Protein AF-A0A6V7TYH3-F1 (afdb_monomer)

Nearest PDB structures (foldseek):
  1w0h-assembly1_A  TM=5.074E-01  e=2.318E-02  Homo sapiens
  4qoz-assembly1_B  TM=4.902E-01  e=7.830E-02  Homo sapiens
  1zbh-assembly1_C  TM=4.783E-01  e=1.226E-01  Homo sapiens
  5n2h-assembly1_A  TM=4.959E-01  e=3.416E-01  Vaccinia virus Copenhagen
  8igg-assembly1_C  TM=2.764E-01  e=3.428E+00  Pseudomonas phage 201phi2-1

pLDDT: mean 77.69, std 13.54, range [43.69, 94.12]

Radius of gyration: 15.45 Å; Cα contacts (8 Å, |Δi|>4): 203; chains: 1; bounding box: 36×28×46 Å

Secondary structure (DSSP, 8-state):
-PPPEEEEEEEEE--EEEEETTEEEEE--EEEEEEE-HHHHH----BTTTBS-SEEEEESS---SS--SEEEE-SSHHHHHHHIIIIIS-TTSEEEEEE---S-SHHHHHHHHIIIIIS----

Solvent-accessible surface area (backbone atoms only — not comparable to full-atom values): 7363 Å² total; per-residue (Å²): 130,84,80,58,52,31,39,33,43,27,47,75,42,63,83,43,67,47,89,46,103,90,44,75,44,63,38,52,43,34,35,44,36,37,44,38,31,79,72,47,76,79,43,96,61,96,38,83,82,45,46,94,55,36,37,36,35,22,18,57,60,91,82,84,91,72,93,62,69,40,81,44,75,30,95,49,14,58,59,54,50,50,50,39,63,74,66,73,43,72,81,91,39,55,78,48,74,47,74,77,75,89,86,69,68,65,60,56,52,38,50,46,48,42,42,39,70,72,66,65,42,96,124

Sequence (123 aa):
MDKKYRFIAFDLETTQYLPSDKGKQHEANFIAAKVTCPDCILEEKECKVCGKHRLVTFSHQPFTKTTVDNIIISQHPLEAFVEWILHDLPQEYDTIAFSTLEGDLTWFWSLRNYFCEVLHLKC

Foldseek 3Di:
DPFWAKEKAKAFDFPAFDDDPVGTATATAKMWIFMDGPVVVVPPDDDLQRPDFGIEMQHCDDDDPDDGRYYHHDVHSPVVVVCCVVPVRDPSHHYHYDYDDDDDCNVVRNVCCCCCVVVVDDD

Structure (mmCIF, N/CA/C/O backbone):
data_AF-A0A6V7TYH3-F1
#
_entry.id   AF-A0A6V7TYH3-F1
#
loop_
_atom_site.group_PDB
_atom_site.id
_atom_site.type_symbol
_atom_site.label_atom_id
_atom_site.label_alt_id
_atom_site.label_comp_id
_atom_site.label_asym_id
_atom_site.label_entity_id
_atom_site.label_seq_id
_atom_site.pdbx_PDB_ins_code
_atom_site.Cartn_x
_atom_site.Cartn_y
_atom_site.Cartn_z
_atom_site.occupancy
_atom_site.B_iso_or_equiv
_atom_site.auth_seq_id
_atom_site.auth_comp_id
_atom_site.auth_asym_id
_atom_site.auth_atom_id
_atom_site.pdbx_PDB_model_num
ATOM 1 N N . MET A 1 1 ? -21.841 -10.373 15.569 1.00 43.69 1 MET A N 1
ATOM 2 C CA . MET A 1 1 ? -20.570 -9.648 15.758 1.00 43.69 1 MET A CA 1
ATOM 3 C C . MET A 1 1 ? -20.236 -9.053 14.415 1.00 43.69 1 MET A C 1
ATOM 5 O O . MET A 1 1 ? -19.984 -9.823 13.496 1.00 43.69 1 MET A O 1
ATOM 9 N N . ASP A 1 2 ? -20.338 -7.735 14.276 1.00 58.56 2 ASP A N 1
ATOM 10 C CA . ASP A 1 2 ? -19.929 -7.069 13.042 1.00 58.56 2 ASP A CA 1
ATOM 11 C C . ASP A 1 2 ? -18.444 -7.349 12.820 1.00 58.56 2 ASP A C 1
ATOM 13 O O . ASP A 1 2 ? -17.619 -7.123 13.713 1.00 58.56 2 ASP A O 1
ATOM 17 N N . LYS A 1 3 ? -18.105 -7.926 11.664 1.00 62.47 3 LYS A N 1
ATOM 18 C CA . LYS A 1 3 ? -16.707 -8.109 11.283 1.00 62.47 3 LYS A CA 1
ATOM 19 C C . LYS A 1 3 ? -16.055 -6.732 11.237 1.00 62.47 3 LYS A C 1
ATOM 21 O O . LYS A 1 3 ? -16.523 -5.838 10.533 1.00 62.47 3 LYS A O 1
ATOM 26 N N . LYS A 1 4 ? -14.971 -6.557 11.992 1.00 82.25 4 LYS A N 1
ATOM 27 C CA . LYS A 1 4 ? -14.165 -5.343 11.896 1.00 82.25 4 LYS A CA 1
ATOM 28 C C . LYS A 1 4 ? -13.450 -5.348 10.546 1.00 82.25 4 LYS A C 1
ATOM 30 O O . LYS A 1 4 ? -12.863 -6.357 10.163 1.00 82.25 4 LYS A O 1
ATOM 35 N N . TYR A 1 5 ? -13.513 -4.225 9.846 1.00 85.94 5 TYR A N 1
ATOM 36 C CA . TYR A 1 5 ? -12.864 -4.036 8.555 1.00 85.94 5 TYR A CA 1
ATOM 37 C C . TYR A 1 5 ? -11.778 -2.965 8.649 1.00 85.94 5 TYR A C 1
ATOM 39 O O . TYR A 1 5 ? -11.807 -2.085 9.518 1.00 85.94 5 TYR A O 1
ATOM 47 N N . ARG A 1 6 ? -10.822 -3.042 7.726 1.00 89.06 6 ARG A N 1
ATOM 48 C CA . ARG A 1 6 ? -9.793 -2.025 7.515 1.00 89.06 6 ARG A CA 1
ATOM 49 C C . ARG A 1 6 ? -9.828 -1.498 6.094 1.00 89.06 6 ARG A C 1
ATOM 51 O O . ARG A 1 6 ? -10.222 -2.189 5.156 1.00 89.06 6 ARG A O 1
ATOM 58 N N . PHE A 1 7 ? -9.331 -0.285 5.965 1.00 88.69 7 PHE A N 1
ATOM 59 C CA . PHE A 1 7 ? -9.119 0.397 4.711 1.00 88.69 7 PHE A CA 1
ATOM 60 C C . PHE A 1 7 ? -7.632 0.511 4.431 1.00 88.69 7 PHE A C 1
ATOM 62 O O . PHE A 1 7 ? -6.859 0.867 5.322 1.00 88.69 7 PHE A O 1
ATOM 69 N N . ILE A 1 8 ? -7.256 0.249 3.188 1.00 90.62 8 ILE A N 1
ATOM 70 C CA . ILE A 1 8 ? -5.925 0.524 2.664 1.00 90.62 8 ILE A CA 1
ATOM 71 C C . ILE A 1 8 ? -6.097 1.558 1.565 1.00 90.62 8 ILE A C 1
ATOM 73 O O . ILE A 1 8 ? -6.576 1.252 0.479 1.00 90.62 8 ILE A O 1
ATOM 77 N N . ALA A 1 9 ? -5.732 2.788 1.882 1.00 89.25 9 ALA A N 1
ATOM 78 C CA . ALA A 1 9 ? -5.648 3.877 0.931 1.00 89.25 9 ALA A CA 1
ATOM 79 C C . ALA A 1 9 ? -4.239 3.857 0.340 1.00 89.25 9 ALA A C 1
ATOM 81 O O . ALA A 1 9 ? -3.280 4.002 1.098 1.00 89.25 9 ALA A O 1
ATOM 82 N N . PHE A 1 10 ? -4.085 3.642 -0.961 1.00 90.31 10 PHE A N 1
ATOM 83 C CA . PHE A 1 10 ? -2.760 3.597 -1.577 1.00 90.31 10 PHE A CA 1
ATOM 84 C C . PHE A 1 10 ? -2.642 4.494 -2.801 1.00 90.31 10 PHE A C 1
ATOM 86 O O . PHE A 1 10 ? -3.621 4.827 -3.464 1.00 90.31 10 PHE A O 1
ATOM 93 N N . ASP A 1 11 ? -1.411 4.855 -3.108 1.00 87.56 11 ASP A N 1
ATOM 94 C CA . ASP A 1 11 ? -1.042 5.549 -4.325 1.00 87.56 11 ASP A CA 1
ATOM 95 C C . ASP A 1 11 ? 0.164 4.862 -4.955 1.00 87.56 11 ASP A C 1
ATOM 97 O O . ASP A 1 11 ? 0.973 4.254 -4.242 1.00 87.56 11 ASP A O 1
ATOM 101 N N . LEU A 1 12 ? 0.259 4.914 -6.280 1.00 86.56 12 LEU A N 1
ATOM 102 C CA . LEU A 1 12 ? 1.348 4.287 -7.009 1.00 86.56 12 LEU A CA 1
ATOM 103 C C . LEU A 1 12 ? 1.850 5.160 -8.149 1.00 86.56 12 LEU A C 1
ATOM 105 O O . LEU A 1 12 ? 1.087 5.813 -8.851 1.00 86.56 12 LEU A O 1
ATOM 109 N N . GLU A 1 13 ? 3.156 5.093 -8.351 1.00 83.62 13 GLU A N 1
ATOM 110 C CA . GLU A 1 13 ? 3.855 5.739 -9.450 1.00 83.62 13 GLU A CA 1
ATOM 111 C C . GLU A 1 13 ? 4.310 4.669 -10.444 1.00 83.62 13 GLU A C 1
ATOM 113 O O . GLU A 1 13 ? 4.855 3.628 -10.054 1.00 83.62 13 GLU A O 1
ATOM 118 N N . THR A 1 14 ? 4.099 4.935 -11.735 1.00 73.12 14 THR A N 1
ATOM 119 C CA . THR A 1 14 ? 4.516 4.071 -12.852 1.00 73.12 14 THR A CA 1
ATOM 120 C C . THR A 1 14 ? 5.401 4.857 -13.809 1.00 73.12 14 THR A C 1
ATOM 122 O O . THR A 1 14 ? 4.966 5.311 -14.867 1.00 73.12 14 THR A O 1
ATOM 125 N N . THR A 1 15 ? 6.658 5.066 -13.433 1.00 64.31 15 THR A N 1
ATOM 126 C CA . THR A 1 15 ? 7.628 5.798 -14.274 1.00 64.31 15 THR A CA 1
ATOM 127 C C . THR A 1 15 ? 8.611 4.890 -15.005 1.00 64.31 15 THR A C 1
ATOM 129 O O . THR A 1 15 ? 9.384 5.371 -15.835 1.00 64.31 15 THR A O 1
ATOM 132 N N . GLN A 1 16 ? 8.579 3.578 -14.753 1.00 58.12 16 GLN A N 1
ATOM 133 C CA . GLN A 1 16 ? 9.439 2.632 -15.456 1.00 58.12 16 GLN A CA 1
ATOM 134 C C . GLN A 1 16 ? 8.743 2.072 -16.695 1.00 58.12 16 GLN A C 1
ATOM 136 O O . GLN A 1 16 ? 7.658 1.500 -16.625 1.00 58.12 16 GLN A O 1
ATOM 141 N N . TYR A 1 17 ? 9.409 2.253 -17.835 1.00 58.81 17 TYR A N 1
ATOM 142 C CA . TYR A 1 17 ? 9.088 1.589 -19.087 1.00 58.81 17 TYR A CA 1
ATOM 143 C C . TYR A 1 17 ? 10.091 0.459 -19.282 1.00 58.81 17 TYR A C 1
ATOM 145 O O . TYR A 1 17 ? 11.220 0.712 -19.714 1.00 58.81 17 TYR A O 1
ATOM 153 N N . LEU A 1 18 ? 9.701 -0.777 -18.981 1.00 56.84 18 LEU A N 1
ATOM 154 C CA . LEU A 1 18 ? 10.508 -1.911 -19.413 1.00 56.84 18 LEU A CA 1
ATOM 155 C C . LEU A 1 18 ? 10.292 -2.137 -20.918 1.00 56.84 18 LEU A C 1
ATOM 157 O O . LEU A 1 18 ? 9.144 -2.103 -21.383 1.00 56.84 18 LEU A O 1
ATOM 161 N N . PRO A 1 19 ? 11.367 -2.339 -21.703 1.00 54.44 19 PRO A N 1
ATOM 162 C CA . PRO A 1 19 ? 11.235 -2.806 -23.073 1.00 54.44 19 PRO A CA 1
ATOM 163 C C . PRO A 1 19 ? 10.622 -4.209 -23.047 1.00 54.44 19 PRO A C 1
ATOM 165 O O . PRO A 1 19 ? 11.211 -5.135 -22.498 1.00 54.44 19 PRO A O 1
ATOM 168 N N . SER A 1 20 ? 9.440 -4.357 -23.632 1.00 58.28 20 SER A N 1
ATOM 169 C CA . SER A 1 20 ? 8.765 -5.636 -23.835 1.00 58.28 20 SER A CA 1
ATOM 170 C C . SER A 1 20 ? 8.596 -5.876 -25.334 1.00 58.28 20 SER A C 1
ATOM 172 O O . SER A 1 20 ? 8.438 -4.928 -26.110 1.00 58.28 20 SER A O 1
ATOM 174 N N . ASP A 1 21 ? 8.574 -7.146 -25.748 1.00 52.53 21 ASP A N 1
ATOM 175 C CA . ASP A 1 21 ? 8.315 -7.565 -27.136 1.00 52.53 21 ASP A CA 1
ATOM 176 C C . ASP A 1 21 ? 6.972 -7.031 -27.686 1.00 52.53 21 ASP A C 1
ATOM 178 O O . ASP A 1 21 ? 6.737 -7.048 -28.895 1.00 52.53 21 ASP A O 1
ATOM 182 N N . LYS A 1 22 ? 6.086 -6.528 -26.810 1.00 55.62 22 LYS A N 1
ATOM 183 C CA . LYS A 1 22 ? 4.773 -5.947 -27.140 1.00 55.62 22 LYS A CA 1
ATOM 184 C C . LYS A 1 22 ? 4.679 -4.426 -26.931 1.00 55.62 22 LYS A C 1
ATOM 186 O O . LYS A 1 22 ? 3.592 -3.871 -27.083 1.00 55.62 22 LYS A O 1
ATOM 191 N N . GLY A 1 23 ? 5.779 -3.740 -26.607 1.00 57.94 23 GLY A N 1
ATOM 192 C CA . GLY A 1 23 ? 5.822 -2.286 -26.398 1.00 57.94 23 GLY A CA 1
ATOM 193 C C . GLY A 1 23 ? 6.412 -1.876 -25.046 1.00 57.94 23 GLY A C 1
ATOM 194 O O . GLY A 1 23 ? 7.147 -2.629 -24.416 1.00 57.94 23 GLY A O 1
ATOM 195 N N . LYS A 1 24 ? 6.119 -0.647 -24.604 1.00 57.78 24 LYS A N 1
ATOM 196 C CA . LYS A 1 24 ? 6.528 -0.154 -23.283 1.00 57.78 24 LYS A CA 1
ATOM 197 C C . LYS A 1 24 ? 5.534 -0.647 -22.227 1.00 57.78 24 LYS A C 1
ATOM 199 O O . LYS A 1 24 ? 4.363 -0.284 -22.296 1.00 57.78 24 LYS A O 1
ATOM 204 N N . GLN A 1 25 ? 5.986 -1.452 -21.269 1.00 62.91 25 GLN A N 1
ATOM 205 C CA . GLN A 1 25 ? 5.139 -1.924 -20.170 1.00 62.91 25 GLN A CA 1
ATOM 206 C C . GLN A 1 25 ? 5.235 -0.961 -18.983 1.00 62.91 25 GLN A C 1
ATOM 208 O O . GLN A 1 25 ? 6.335 -0.560 -18.608 1.00 62.91 25 GLN A O 1
ATOM 213 N N . HIS A 1 26 ? 4.085 -0.576 -18.426 1.00 66.62 26 HIS A N 1
ATOM 214 C CA . HIS A 1 26 ? 4.005 0.266 -17.234 1.0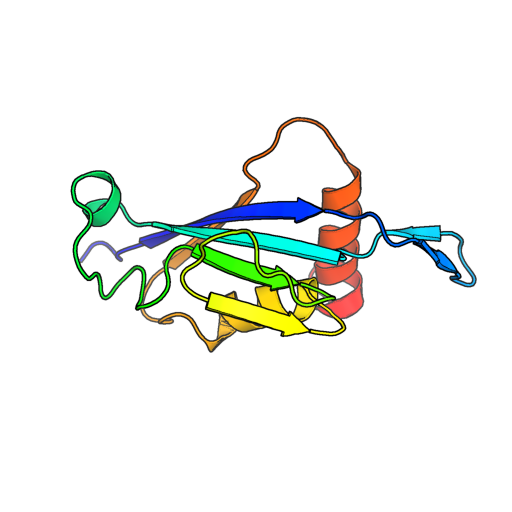0 66.62 26 HIS A CA 1
ATOM 215 C C . HIS A 1 26 ? 4.165 -0.594 -15.982 1.00 66.62 26 HIS A C 1
ATOM 217 O O . HIS A 1 26 ? 3.276 -1.387 -15.657 1.00 66.62 26 HIS A O 1
ATOM 223 N N . GLU A 1 27 ? 5.280 -0.424 -15.279 1.00 73.38 27 GLU A N 1
ATOM 224 C CA . GLU A 1 27 ? 5.537 -1.098 -14.007 1.00 73.38 27 GLU A CA 1
ATOM 225 C C . GLU A 1 27 ? 5.534 -0.093 -12.853 1.00 73.38 27 GLU A C 1
ATOM 227 O O . GLU A 1 27 ? 6.037 1.029 -12.979 1.00 73.38 27 GLU A O 1
ATOM 232 N N . ALA A 1 28 ? 4.942 -0.498 -11.727 1.00 80.81 28 ALA A N 1
ATOM 233 C CA . ALA A 1 28 ? 4.927 0.307 -10.516 1.00 80.81 28 ALA A CA 1
ATOM 234 C C . ALA A 1 28 ? 6.334 0.349 -9.914 1.00 80.81 28 ALA A C 1
ATOM 236 O O . ALA A 1 28 ? 6.870 -0.676 -9.498 1.00 80.81 28 ALA A O 1
ATOM 237 N N . ASN A 1 29 ? 6.928 1.537 -9.837 1.00 86.38 29 ASN A N 1
ATOM 238 C CA . ASN A 1 29 ? 8.259 1.714 -9.251 1.00 86.38 29 ASN A CA 1
ATOM 239 C C . ASN A 1 29 ? 8.203 2.148 -7.781 1.00 86.38 29 ASN A C 1
ATOM 241 O O . ASN A 1 29 ? 9.200 2.030 -7.057 1.00 86.38 29 ASN A O 1
ATOM 245 N N . PHE A 1 30 ? 7.056 2.671 -7.354 1.00 89.25 30 PHE A N 1
ATOM 246 C CA . PHE A 1 30 ? 6.816 3.116 -5.994 1.00 89.25 30 PHE A CA 1
ATOM 247 C C . PHE A 1 30 ? 5.331 2.995 -5.657 1.00 89.25 30 PHE A C 1
ATOM 249 O O . PHE A 1 30 ? 4.484 3.364 -6.466 1.00 89.25 30 PHE A O 1
ATOM 256 N N . ILE A 1 31 ? 5.029 2.494 -4.463 1.00 91.56 31 ILE A N 1
ATOM 257 C CA . ILE A 1 31 ? 3.682 2.427 -3.900 1.00 91.56 31 ILE A CA 1
ATOM 258 C C . ILE A 1 31 ? 3.756 2.949 -2.470 1.00 91.56 31 ILE A C 1
ATOM 260 O O . ILE A 1 31 ? 4.583 2.484 -1.684 1.00 91.56 31 ILE A O 1
ATOM 264 N N . ALA A 1 32 ? 2.884 3.886 -2.117 1.00 92.19 32 ALA A N 1
ATOM 265 C CA . ALA A 1 32 ? 2.672 4.312 -0.740 1.00 92.19 32 ALA A CA 1
ATOM 266 C C . ALA A 1 32 ? 1.283 3.872 -0.289 1.00 92.19 32 ALA A C 1
ATOM 268 O O . ALA A 1 32 ? 0.293 4.173 -0.944 1.00 92.19 32 ALA A O 1
ATOM 269 N N . ALA A 1 33 ? 1.205 3.172 0.837 1.00 92.62 33 ALA A N 1
ATOM 270 C CA . ALA A 1 33 ? -0.033 2.637 1.376 1.00 92.62 33 ALA A CA 1
ATOM 271 C C . ALA A 1 33 ? -0.244 3.107 2.816 1.00 92.62 33 ALA A C 1
ATOM 273 O O . ALA A 1 33 ? 0.644 2.993 3.664 1.00 92.62 33 ALA A O 1
ATOM 274 N N . LYS A 1 34 ? -1.449 3.606 3.096 1.00 91.12 34 LYS A N 1
ATOM 275 C CA . LYS A 1 34 ? -1.921 3.975 4.424 1.00 91.12 34 LYS A CA 1
ATOM 276 C C . LYS A 1 34 ? -3.045 3.047 4.881 1.00 91.12 34 LYS A C 1
ATOM 278 O O . LYS A 1 34 ? -4.082 2.953 4.230 1.00 91.12 34 LYS A O 1
ATOM 283 N N . VAL A 1 35 ? -2.867 2.411 6.034 1.00 90.62 35 VAL A N 1
ATOM 284 C CA . VAL A 1 35 ? -3.867 1.549 6.676 1.00 90.62 35 VAL A CA 1
ATOM 285 C C . VAL A 1 35 ? -4.636 2.328 7.737 1.00 90.62 35 VAL A C 1
ATOM 287 O O . VAL A 1 35 ? -4.044 2.992 8.591 1.00 90.62 35 VAL A O 1
ATOM 290 N N . THR A 1 36 ? -5.962 2.217 7.722 1.00 89.06 36 THR A N 1
ATOM 291 C CA . THR A 1 36 ? -6.831 2.758 8.773 1.00 89.06 36 THR A CA 1
ATOM 292 C C . THR A 1 36 ? -8.051 1.866 9.019 1.00 89.06 36 THR A C 1
ATOM 294 O O . THR A 1 36 ?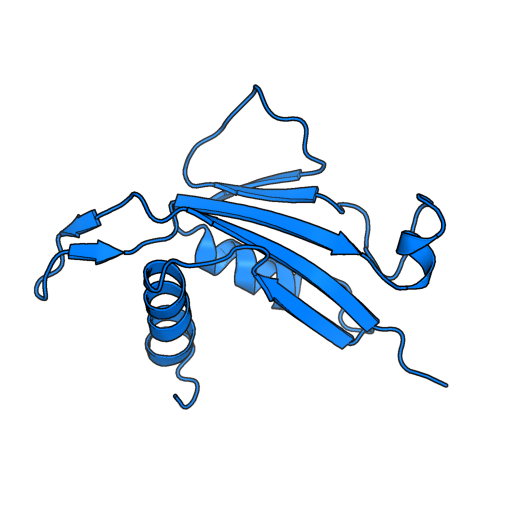 -8.346 0.958 8.248 1.00 89.06 36 THR A O 1
ATOM 297 N N . CYS A 1 37 ? -8.777 2.106 10.105 1.00 87.88 37 CYS A N 1
ATOM 298 C CA . CYS A 1 37 ? -10.049 1.458 10.427 1.00 87.88 37 CYS A CA 1
ATOM 299 C C . CYS A 1 37 ? -10.987 2.489 11.078 1.00 87.88 37 CYS A C 1
ATOM 301 O O . CYS A 1 37 ? -10.498 3.535 11.514 1.00 87.88 37 CYS A O 1
ATOM 303 N N . PRO A 1 38 ? -12.303 2.225 11.187 1.00 84.31 38 PRO A N 1
ATOM 304 C CA . PRO A 1 38 ? -13.252 3.177 11.778 1.00 84.31 38 PRO A CA 1
ATOM 305 C C . PRO A 1 38 ? -12.826 3.705 13.155 1.00 84.31 38 PRO A C 1
ATOM 307 O O . PRO A 1 38 ? -12.905 4.905 13.401 1.00 84.31 38 PRO A O 1
ATOM 310 N N . ASP A 1 39 ? -12.282 2.829 14.006 1.00 82.38 39 ASP A N 1
ATOM 311 C CA . ASP A 1 39 ? -11.806 3.184 15.349 1.00 82.38 39 ASP A CA 1
ATOM 312 C C . ASP A 1 39 ? -10.593 4.146 15.288 1.00 82.38 39 ASP A C 1
ATOM 314 O O . ASP A 1 39 ? -10.477 5.069 16.090 1.00 82.38 39 ASP A O 1
ATOM 318 N N . CYS A 1 40 ? -9.695 3.968 14.309 1.00 84.19 40 CYS A N 1
ATOM 319 C CA . CYS A 1 40 ? -8.465 4.762 14.159 1.00 84.19 40 CYS A CA 1
ATOM 320 C C . CYS A 1 40 ? -8.646 6.091 13.429 1.00 84.19 40 CYS A C 1
ATOM 322 O O . CYS A 1 40 ? -7.762 6.940 13.503 1.00 84.19 40 CYS A O 1
ATOM 324 N N . ILE A 1 41 ? -9.754 6.272 12.709 1.00 75.38 41 ILE A N 1
ATOM 325 C CA . ILE A 1 41 ? -10.088 7.566 12.097 1.00 75.38 41 ILE A CA 1
ATOM 326 C C . ILE A 1 41 ? -10.359 8.612 13.187 1.00 75.38 41 ILE A C 1
ATOM 328 O O . ILE A 1 41 ? -10.111 9.796 12.979 1.00 75.38 41 ILE A O 1
ATOM 332 N N . LEU A 1 42 ? -10.850 8.169 14.346 1.00 70.50 42 LEU A N 1
ATOM 333 C CA . LEU A 1 42 ? -11.212 9.041 15.458 1.00 70.50 42 LEU A CA 1
ATOM 334 C C . LEU A 1 42 ? -10.037 9.288 16.413 1.00 70.50 42 LEU A C 1
ATOM 336 O O . LEU A 1 42 ? -9.917 10.387 16.947 1.00 70.50 42 LEU A O 1
ATOM 340 N N . GLU A 1 43 ? -9.163 8.297 16.618 1.00 68.19 43 GLU A N 1
ATOM 341 C CA . GLU A 1 43 ? -8.008 8.411 17.515 1.00 68.19 43 GLU A CA 1
ATOM 342 C C . GLU A 1 43 ? -6.781 7.642 16.988 1.00 68.19 43 GLU A C 1
ATOM 344 O O . GLU A 1 43 ? -6.832 6.439 16.714 1.00 68.19 43 GLU A O 1
ATOM 349 N N . GLU A 1 44 ? -5.623 8.305 16.917 1.00 62.56 44 GLU A N 1
ATOM 350 C CA . GLU A 1 44 ? -4.348 7.651 16.600 1.00 62.56 44 GLU A CA 1
ATOM 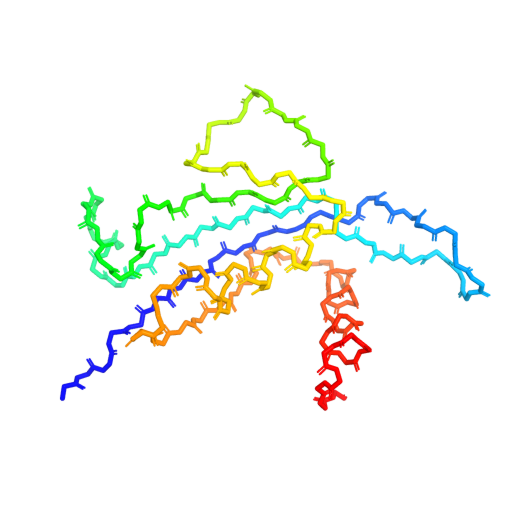351 C C . GLU A 1 44 ? -3.802 6.895 17.826 1.00 62.56 44 GLU A C 1
ATOM 353 O O . GLU A 1 44 ? -3.018 7.415 18.615 1.00 62.56 44 GLU A O 1
ATOM 358 N N . LYS A 1 45 ? -4.239 5.644 18.011 1.00 67.38 45 LYS A N 1
ATOM 359 C CA . LYS A 1 45 ? -3.763 4.724 19.068 1.00 67.38 45 LYS A CA 1
ATOM 360 C C . LYS A 1 45 ? -3.325 3.396 18.482 1.00 67.38 45 LYS A C 1
ATOM 362 O O . LYS A 1 45 ? -3.858 3.018 17.448 1.00 67.38 45 LYS A O 1
ATOM 367 N N . GLU A 1 46 ? -2.435 2.651 19.140 1.00 76.81 46 GLU A N 1
ATOM 368 C CA . GLU A 1 46 ? -2.094 1.276 18.737 1.00 76.81 46 GLU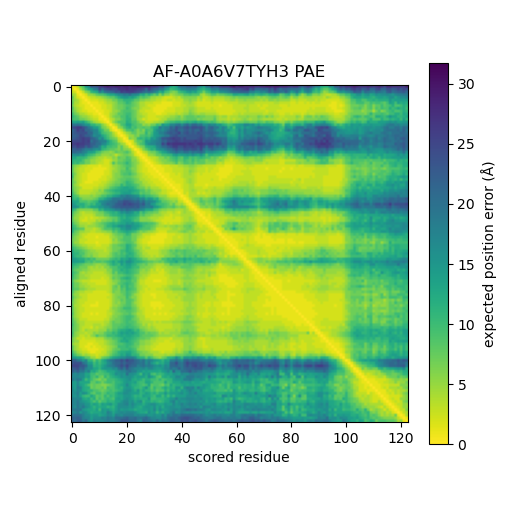 A CA 1
ATOM 369 C C . GLU A 1 46 ? -3.353 0.444 18.439 1.00 76.81 46 GLU A C 1
ATOM 371 O O . GLU A 1 46 ? -4.284 0.385 19.243 1.00 76.81 46 GLU A O 1
ATOM 376 N N . CYS A 1 47 ? -3.402 -0.185 17.261 1.00 82.88 47 CYS A N 1
ATOM 377 C CA . CYS A 1 47 ? -4.610 -0.844 16.775 1.00 82.88 47 CYS A CA 1
ATOM 378 C C . CYS A 1 47 ? -4.291 -2.209 16.186 1.00 82.88 47 CYS A C 1
ATOM 380 O O . CYS A 1 47 ? -3.561 -2.319 15.203 1.00 82.88 47 CYS A O 1
ATOM 382 N N . LYS A 1 48 ? -4.912 -3.250 16.744 1.00 84.75 48 LYS A N 1
ATOM 383 C CA . LYS A 1 48 ? -4.773 -4.627 16.251 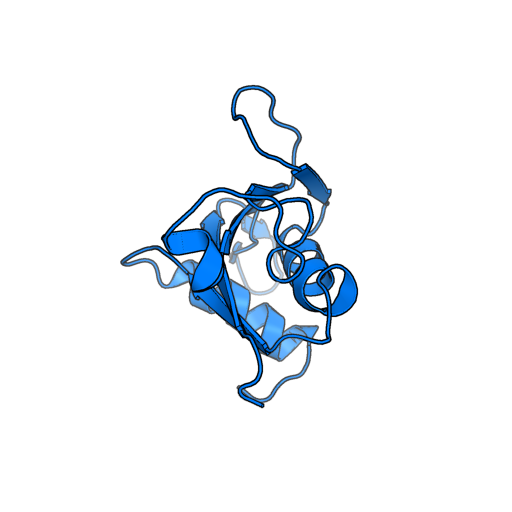1.00 84.75 48 LYS A CA 1
ATOM 384 C C . LYS A 1 48 ? -5.330 -4.809 14.833 1.00 84.75 48 LYS A C 1
ATOM 386 O O . LYS A 1 48 ? -4.811 -5.629 14.092 1.00 84.75 48 LYS A O 1
ATOM 391 N N . VAL A 1 49 ? -6.333 -4.012 14.446 1.00 84.94 49 VAL A N 1
ATOM 392 C CA . VAL A 1 49 ? -6.960 -4.059 13.112 1.00 84.94 49 VAL A CA 1
ATOM 393 C C . VAL A 1 49 ? -6.033 -3.485 12.036 1.00 84.94 49 VAL A C 1
ATOM 395 O O . VAL A 1 49 ? -5.852 -4.091 10.980 1.00 84.94 49 VAL A O 1
ATOM 398 N N . CYS A 1 50 ? -5.426 -2.327 12.313 1.00 83.75 50 CYS A N 1
ATOM 399 C CA . CYS A 1 50 ? -4.503 -1.662 11.388 1.00 83.75 50 CYS A CA 1
ATOM 400 C C . CYS A 1 50 ? -3.103 -2.289 11.391 1.00 83.75 50 CYS A C 1
ATOM 402 O O . CYS A 1 50 ? -2.343 -2.079 10.453 1.00 83.75 50 CYS A O 1
ATOM 404 N N . GLY A 1 51 ? -2.757 -3.039 12.438 1.00 80.00 51 GLY A N 1
ATOM 405 C CA . GLY A 1 51 ? -1.419 -3.578 12.627 1.00 80.00 51 GLY A CA 1
ATOM 406 C C . GLY 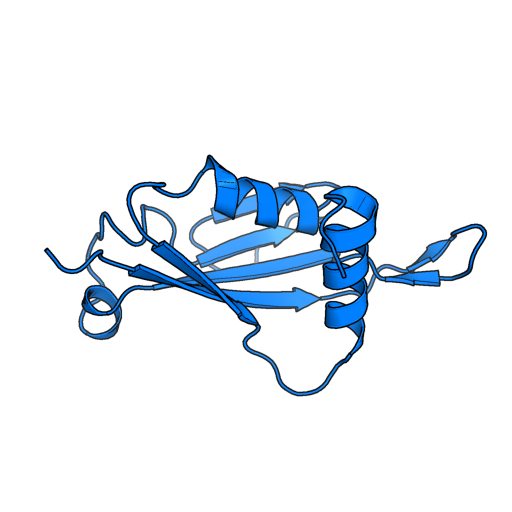A 1 51 ? -0.419 -2.527 13.117 1.00 80.00 51 GLY A C 1
ATOM 407 O O . GLY A 1 51 ? -0.777 -1.419 13.527 1.00 80.00 51 GLY A O 1
ATOM 408 N N . LYS A 1 52 ? 0.859 -2.919 13.112 1.00 79.38 52 LYS A N 1
ATOM 409 C CA . LYS A 1 52 ? 1.966 -2.128 13.667 1.00 79.38 52 LYS A CA 1
ATOM 410 C C . LYS A 1 52 ? 2.383 -0.962 12.767 1.00 79.38 52 LYS A C 1
ATOM 412 O O . LYS A 1 52 ? 2.702 0.102 13.281 1.00 79.38 52 LYS A O 1
ATOM 417 N N . HIS A 1 53 ? 2.399 -1.167 11.451 1.00 82.50 53 HIS A N 1
ATOM 418 C CA . HIS A 1 53 ? 2.823 -0.163 10.474 1.00 82.50 53 HIS A CA 1
ATOM 419 C C . HIS A 1 53 ? 1.600 0.332 9.704 1.00 82.50 53 HIS A C 1
ATOM 421 O O . HIS A 1 53 ? 0.895 -0.469 9.089 1.00 82.50 53 HIS A O 1
ATOM 427 N N . ARG A 1 54 ? 1.334 1.639 9.756 1.00 85.25 54 ARG A N 1
ATOM 428 C CA . ARG A 1 54 ? 0.178 2.272 9.112 1.00 85.25 54 ARG A CA 1
ATOM 429 C C . ARG A 1 54 ? 0.548 2.935 7.813 1.00 85.25 54 ARG A C 1
ATOM 431 O O . ARG A 1 54 ? -0.275 2.910 6.916 1.00 85.25 54 ARG A O 1
ATOM 438 N N . LEU A 1 55 ? 1.730 3.530 7.719 1.00 90.19 55 LEU A N 1
ATOM 439 C CA . LEU A 1 55 ? 2.258 4.114 6.496 1.00 90.19 55 LEU A CA 1
ATOM 440 C C . LEU A 1 55 ? 3.415 3.250 5.995 1.00 90.19 55 LEU A C 1
ATOM 442 O O . LEU A 1 55 ? 4.530 3.326 6.510 1.00 90.19 55 LEU A O 1
ATOM 446 N N . VAL A 1 56 ? 3.127 2.405 5.010 1.00 93.00 56 VAL A N 1
ATOM 447 C CA . VAL A 1 56 ? 4.078 1.455 4.425 1.00 93.00 56 VAL A CA 1
ATOM 448 C C . VAL A 1 56 ? 4.355 1.857 2.988 1.00 93.00 56 VAL A C 1
ATOM 450 O O . VAL A 1 56 ? 3.453 2.269 2.263 1.00 93.00 56 VAL A O 1
ATOM 453 N N . THR A 1 57 ? 5.608 1.736 2.569 1.00 94.12 57 THR A N 1
ATOM 454 C CA . THR A 1 57 ? 6.007 1.988 1.182 1.00 94.12 57 THR A CA 1
ATOM 455 C C . THR A 1 57 ? 6.655 0.761 0.574 1.00 94.12 57 THR A C 1
ATOM 457 O O . THR A 1 57 ? 7.366 0.030 1.262 1.00 94.12 57 THR A O 1
ATOM 460 N N . PHE A 1 58 ? 6.422 0.569 -0.718 1.00 93.81 58 PHE A N 1
ATOM 461 C CA . PHE A 1 58 ? 7.016 -0.474 -1.540 1.00 93.81 58 PHE A CA 1
ATOM 462 C C . PHE A 1 58 ? 7.751 0.231 -2.664 1.00 93.81 58 PHE A C 1
ATOM 464 O O . PHE A 1 58 ? 7.126 0.906 -3.482 1.00 93.81 58 PHE A O 1
ATOM 471 N N . SER A 1 59 ? 9.075 0.150 -2.683 1.00 91.69 59 SER A N 1
ATOM 472 C CA . SER A 1 59 ? 9.874 0.937 -3.615 1.00 91.69 59 SER A CA 1
ATOM 473 C C . SER A 1 59 ? 10.961 0.116 -4.278 1.00 91.69 59 SER A C 1
ATOM 475 O O . SER A 1 59 ? 11.583 -0.757 -3.676 1.00 91.69 59 SER A O 1
ATOM 477 N N . HIS A 1 60 ? 11.225 0.448 -5.538 1.00 88.38 60 HIS A N 1
ATOM 478 C CA . HIS A 1 60 ? 12.307 -0.175 -6.290 1.00 88.38 60 HIS A CA 1
ATOM 479 C C . HIS A 1 60 ? 13.696 0.198 -5.754 1.00 88.38 60 HIS A C 1
ATOM 481 O O . HIS A 1 60 ? 14.668 -0.541 -5.902 1.00 88.38 60 HIS A O 1
ATOM 487 N N . GLN A 1 61 ? 13.797 1.383 -5.153 1.00 86.19 61 GLN A N 1
ATOM 488 C CA . GLN A 1 61 ? 15.038 1.968 -4.662 1.00 86.19 61 GLN A CA 1
ATOM 489 C C . GLN A 1 61 ? 14.838 2.540 -3.255 1.00 86.19 61 GLN A C 1
ATOM 491 O O . GLN A 1 61 ? 13.728 2.976 -2.923 1.00 86.19 61 GLN A O 1
ATOM 496 N N . PRO A 1 62 ? 15.894 2.565 -2.426 1.00 86.12 62 PRO A N 1
ATOM 497 C CA . PRO A 1 62 ? 15.842 3.201 -1.120 1.00 86.12 62 PRO A CA 1
ATOM 498 C C . PRO A 1 62 ? 15.677 4.718 -1.242 1.00 86.12 62 PRO A C 1
ATOM 500 O O . PRO A 1 62 ? 16.207 5.357 -2.151 1.00 86.12 62 PRO A O 1
ATOM 503 N N . PHE A 1 63 ? 14.979 5.306 -0.277 1.00 85.69 63 PHE A N 1
ATOM 504 C CA . PHE A 1 63 ? 14.834 6.750 -0.119 1.00 85.69 63 PHE A CA 1
ATOM 505 C C . PHE A 1 63 ? 14.974 7.112 1.363 1.00 85.69 63 PHE A C 1
ATOM 507 O O . PHE A 1 63 ? 14.727 6.289 2.239 1.00 85.69 63 PHE A O 1
ATOM 514 N N . THR A 1 64 ? 15.409 8.338 1.655 1.00 81.56 64 THR A N 1
ATOM 515 C CA . THR A 1 64 ? 15.793 8.736 3.026 1.00 81.56 64 THR A CA 1
ATOM 516 C C . THR A 1 64 ? 15.130 10.018 3.523 1.00 81.56 64 THR A C 1
ATOM 518 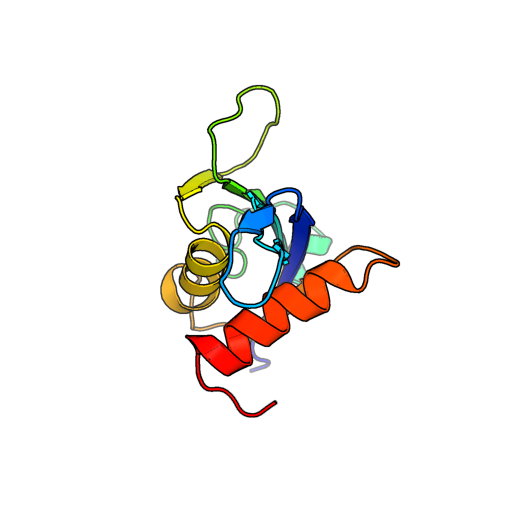O O . THR A 1 64 ? 15.292 10.378 4.683 1.00 81.56 64 THR A O 1
ATOM 521 N N . LYS A 1 65 ? 14.388 10.728 2.665 1.00 82.81 65 LYS A N 1
ATOM 522 C CA . LYS A 1 65 ? 13.830 12.058 2.975 1.00 82.81 65 LYS A CA 1
ATOM 523 C C . LYS A 1 65 ? 12.351 12.048 3.373 1.00 82.81 65 LYS A C 1
ATOM 525 O O . LYS A 1 65 ? 11.807 13.110 3.656 1.00 82.81 65 LYS A O 1
ATOM 530 N N . THR A 1 66 ? 11.718 10.880 3.400 1.00 83.62 66 THR A N 1
ATOM 531 C CA . THR A 1 66 ? 10.285 10.734 3.673 1.00 83.62 66 THR A CA 1
ATOM 532 C C . THR A 1 66 ? 10.099 9.851 4.897 1.00 83.62 66 THR A C 1
ATOM 534 O O . THR A 1 66 ? 10.573 8.717 4.914 1.00 83.62 66 THR A O 1
ATOM 537 N N . THR A 1 67 ? 9.420 10.368 5.920 1.00 86.69 67 THR A N 1
ATOM 538 C CA . THR A 1 67 ? 9.115 9.612 7.139 1.00 86.69 67 THR A CA 1
ATOM 539 C C . THR A 1 67 ? 7.940 8.678 6.885 1.00 86.69 67 THR A C 1
ATOM 541 O O . THR A 1 67 ? 6.844 9.136 6.567 1.00 86.69 67 THR A O 1
ATOM 544 N N . VAL A 1 68 ? 8.169 7.378 7.039 1.00 89.38 68 VAL A N 1
ATOM 545 C CA . VAL A 1 68 ? 7.158 6.320 6.934 1.00 89.38 68 VAL A CA 1
ATOM 546 C C . VAL A 1 68 ? 7.407 5.281 8.026 1.00 89.38 68 VAL A C 1
ATOM 548 O O . VAL A 1 68 ? 8.514 5.209 8.561 1.00 89.38 68 VAL A O 1
ATOM 551 N N . ASP A 1 69 ? 6.402 4.471 8.352 1.00 88.38 69 ASP A N 1
ATOM 552 C CA . ASP A 1 69 ? 6.527 3.457 9.407 1.00 88.38 69 ASP A CA 1
ATOM 553 C C . ASP A 1 69 ? 7.376 2.269 8.949 1.00 88.38 69 ASP A C 1
ATOM 555 O O . ASP A 1 69 ? 8.060 1.641 9.756 1.00 88.38 69 ASP A O 1
ATOM 559 N N . ASN A 1 70 ? 7.317 1.944 7.653 1.00 90.75 70 ASN A N 1
ATOM 560 C CA . ASN A 1 70 ? 8.098 0.866 7.065 1.00 90.75 70 ASN A CA 1
ATOM 561 C C . ASN A 1 70 ? 8.422 1.126 5.585 1.00 90.75 70 ASN A C 1
ATOM 563 O O . ASN A 1 70 ? 7.579 1.614 4.823 1.00 90.75 70 ASN A O 1
ATOM 567 N N . ILE A 1 71 ? 9.636 0.750 5.181 1.00 92.38 71 ILE A N 1
ATOM 568 C CA . ILE A 1 71 ? 10.118 0.828 3.799 1.00 92.38 71 ILE A CA 1
ATOM 569 C C . ILE A 1 71 ? 10.462 -0.584 3.333 1.00 92.38 71 ILE A C 1
ATOM 571 O O . ILE A 1 71 ? 11.389 -1.205 3.853 1.00 92.38 71 ILE A O 1
ATOM 575 N N . ILE A 1 72 ? 9.732 -1.075 2.337 1.00 92.94 72 ILE A N 1
ATOM 576 C CA . ILE A 1 72 ? 9.966 -2.370 1.703 1.00 92.94 72 ILE A CA 1
ATOM 577 C C . ILE A 1 72 ? 10.635 -2.116 0.355 1.00 92.94 72 ILE A C 1
ATOM 579 O O . ILE A 1 72 ? 10.025 -1.573 -0.564 1.00 92.94 72 ILE A O 1
ATOM 583 N N . ILE A 1 73 ? 11.905 -2.508 0.244 1.00 92.56 73 ILE A N 1
ATOM 584 C CA . ILE A 1 73 ? 12.653 -2.422 -1.011 1.00 92.56 73 ILE A CA 1
ATOM 585 C C . ILE A 1 73 ? 12.465 -3.725 -1.783 1.00 92.56 73 ILE A C 1
ATOM 587 O O . ILE A 1 73 ? 12.854 -4.785 -1.295 1.00 92.56 73 ILE A O 1
ATOM 591 N N . SER A 1 74 ? 11.883 -3.649 -2.979 1.00 90.38 74 SER A N 1
ATOM 592 C CA . SER A 1 74 ? 11.610 -4.812 -3.831 1.00 90.38 74 SER A CA 1
ATOM 593 C C . SER A 1 74 ? 11.887 -4.491 -5.294 1.00 90.38 74 SER A C 1
ATOM 595 O O . SER A 1 74 ? 11.597 -3.388 -5.747 1.00 90.38 74 SER A O 1
ATOM 597 N N . GLN A 1 75 ? 12.402 -5.466 -6.048 1.00 88.06 75 GLN A N 1
ATOM 598 C CA . GLN A 1 75 ? 12.491 -5.353 -7.509 1.00 88.06 75 GLN A CA 1
ATOM 599 C C . GLN A 1 75 ? 11.104 -5.315 -8.171 1.00 88.06 75 GLN A C 1
ATOM 601 O O . GLN A 1 75 ? 10.953 -4.700 -9.217 1.00 88.06 75 GLN A O 1
ATOM 606 N N . HIS A 1 76 ? 10.086 -5.869 -7.506 1.00 87.75 76 HIS A N 1
ATOM 607 C CA . HIS A 1 76 ? 8.691 -5.846 -7.943 1.00 87.75 76 HIS A CA 1
ATOM 608 C C . HIS A 1 76 ? 7.817 -5.233 -6.836 1.00 87.75 76 HIS A C 1
ATOM 610 O O . HIS A 1 76 ? 7.278 -5.950 -5.985 1.00 87.75 76 HIS A O 1
ATOM 616 N N . PRO A 1 77 ? 7.708 -3.891 -6.769 1.00 90.62 77 PRO A N 1
ATOM 617 C CA . PRO A 1 77 ? 6.944 -3.204 -5.728 1.00 90.62 77 PRO A CA 1
ATOM 618 C C . PRO A 1 77 ? 5.468 -3.603 -5.681 1.00 90.62 77 PRO A C 1
ATOM 620 O O . PRO A 1 77 ? 4.901 -3.704 -4.596 1.00 90.62 77 PRO A O 1
ATOM 623 N N . LEU A 1 78 ? 4.855 -3.860 -6.842 1.00 88.12 78 LEU A N 1
ATOM 624 C CA . LEU A 1 78 ? 3.453 -4.268 -6.922 1.00 88.12 78 LEU A CA 1
ATOM 625 C C . LEU A 1 78 ? 3.214 -5.665 -6.340 1.00 88.12 78 LEU A C 1
ATOM 627 O O . LEU A 1 78 ? 2.277 -5.843 -5.566 1.00 88.12 78 LEU A O 1
ATOM 631 N N . GLU A 1 79 ? 4.081 -6.624 -6.661 1.00 90.00 79 GLU A N 1
ATOM 632 C CA . GLU A 1 79 ? 4.045 -7.965 -6.066 1.00 90.00 79 GLU A CA 1
ATOM 633 C C . GLU A 1 79 ? 4.172 -7.879 -4.550 1.00 90.00 79 GLU A C 1
ATOM 635 O O . GLU A 1 79 ? 3.316 -8.375 -3.824 1.00 90.00 79 GLU A O 1
ATOM 640 N N . ALA A 1 80 ? 5.183 -7.153 -4.068 1.00 91.75 80 ALA A N 1
ATOM 641 C CA . ALA A 1 80 ? 5.413 -6.980 -2.638 1.00 91.75 80 ALA A CA 1
ATOM 642 C C . ALA A 1 80 ? 4.220 -6.320 -1.924 1.00 91.75 80 ALA A C 1
ATOM 644 O O . ALA A 1 80 ? 3.888 -6.700 -0.802 1.00 91.75 80 ALA A O 1
ATOM 645 N N . PHE A 1 81 ? 3.553 -5.359 -2.568 1.00 92.50 81 PHE A N 1
ATOM 646 C CA . PHE A 1 81 ? 2.343 -4.734 -2.036 1.00 92.50 81 PHE A CA 1
ATOM 647 C C . PHE A 1 81 ? 1.182 -5.726 -1.910 1.00 92.50 81 PHE A C 1
ATOM 649 O O . PHE A 1 81 ? 0.502 -5.749 -0.882 1.00 92.50 81 PHE A O 1
ATOM 656 N N . VAL A 1 82 ? 0.958 -6.556 -2.930 1.00 90.25 82 VAL A N 1
ATOM 657 C CA . VAL A 1 82 ? -0.116 -7.556 -2.907 1.00 90.25 82 VAL A CA 1
ATOM 658 C C . VAL A 1 82 ? 0.177 -8.654 -1.887 1.00 90.25 82 VAL A C 1
ATOM 660 O O . VAL A 1 82 ? -0.701 -8.971 -1.086 1.00 90.25 82 VAL A O 1
ATOM 663 N N . GLU A 1 83 ? 1.405 -9.165 -1.842 1.00 91.44 83 GLU A N 1
ATOM 664 C CA . GLU A 1 83 ? 1.838 -10.142 -0.836 1.00 91.44 83 GLU A CA 1
ATOM 665 C C . GLU A 1 83 ? 1.652 -9.600 0.587 1.00 91.44 83 GLU A C 1
ATOM 667 O O . GLU A 1 83 ? 1.112 -10.285 1.455 1.00 91.44 83 GLU A O 1
ATOM 672 N N . TRP A 1 84 ? 1.989 -8.329 0.818 1.00 91.81 84 TRP A N 1
ATOM 673 C CA . TRP A 1 84 ? 1.764 -7.686 2.110 1.00 91.81 84 TRP A CA 1
ATOM 674 C C . TRP A 1 84 ? 0.277 -7.640 2.497 1.00 91.81 84 TRP A C 1
ATOM 676 O O . TRP A 1 84 ? -0.078 -7.925 3.645 1.00 91.81 84 TRP A O 1
ATOM 686 N N . ILE A 1 85 ? -0.619 -7.341 1.549 1.00 89.25 85 ILE A N 1
ATOM 687 C CA . ILE A 1 85 ? -2.069 -7.373 1.799 1.00 89.25 85 ILE A CA 1
ATOM 688 C C . ILE A 1 85 ? -2.544 -8.795 2.125 1.00 89.25 85 ILE A C 1
ATOM 690 O O . ILE A 1 85 ? -3.346 -8.984 3.048 1.00 89.25 85 ILE A O 1
ATOM 694 N N . LEU A 1 86 ? -2.078 -9.781 1.357 1.00 87.56 86 LEU A N 1
ATOM 695 C CA . LEU A 1 86 ? -2.556 -11.162 1.414 1.00 87.56 86 LEU A CA 1
ATOM 696 C C . LEU A 1 86 ? -1.985 -11.962 2.588 1.00 87.56 86 LEU A C 1
ATOM 698 O O . LEU A 1 86 ? -2.654 -12.880 3.064 1.00 87.56 86 LEU A O 1
ATOM 702 N N . HIS A 1 87 ? -0.785 -11.631 3.064 1.00 88.50 87 HIS A N 1
ATOM 703 C CA . HIS A 1 87 ? -0.049 -12.493 3.992 1.00 88.50 87 HIS A CA 1
ATOM 704 C C . HIS A 1 87 ? 0.450 -11.785 5.251 1.00 88.50 87 HIS A C 1
ATOM 706 O O . HIS A 1 87 ? 0.386 -12.375 6.331 1.00 88.50 87 HIS A O 1
ATOM 712 N N . ASP A 1 88 ? 0.880 -10.527 5.159 1.00 86.38 88 ASP A N 1
ATOM 713 C CA . ASP A 1 88 ? 1.517 -9.844 6.297 1.00 86.38 88 ASP A CA 1
ATOM 714 C C . ASP A 1 88 ? 0.514 -9.152 7.220 1.00 86.38 88 ASP A C 1
ATOM 716 O O . ASP A 1 88 ? 0.764 -8.951 8.414 1.00 86.38 88 ASP A O 1
ATOM 720 N N . LEU A 1 89 ? -0.635 -8.758 6.676 1.00 84.88 89 LEU A N 1
ATOM 721 C CA . LEU A 1 89 ? -1.679 -8.133 7.462 1.00 84.88 89 LEU A CA 1
ATOM 722 C C . LEU A 1 89 ? -2.564 -9.179 8.171 1.00 84.88 89 LEU A C 1
ATOM 724 O O . LEU A 1 89 ? -2.820 -10.250 7.617 1.00 84.88 89 LEU A O 1
ATOM 728 N N . PRO A 1 90 ? -3.115 -8.881 9.369 1.00 83.75 90 PRO A N 1
ATOM 729 C CA . PRO A 1 90 ? -4.001 -9.813 10.066 1.00 83.75 90 PRO A CA 1
ATOM 730 C C . PRO A 1 90 ? -5.199 -10.216 9.195 1.00 83.75 90 PRO A C 1
ATOM 732 O O . PRO A 1 90 ? -5.946 -9.343 8.748 1.00 83.75 90 PRO A O 1
ATOM 735 N N . GLN A 1 91 ? -5.370 -11.520 8.967 1.00 83.12 91 GLN A N 1
ATOM 736 C CA . GLN A 1 91 ? -6.391 -12.099 8.075 1.00 83.12 91 GLN A CA 1
ATOM 737 C C . GLN A 1 91 ? -7.775 -12.237 8.732 1.00 83.12 91 GLN A C 1
ATOM 739 O O . GLN A 1 91 ? -8.756 -12.582 8.084 1.00 83.12 91 GLN A O 1
ATOM 744 N N . GLU A 1 92 ? -7.868 -11.958 10.033 1.00 86.06 92 GLU A N 1
ATOM 745 C CA . GLU A 1 92 ? -9.122 -11.992 10.794 1.00 86.06 92 GLU A CA 1
ATOM 746 C C . GLU A 1 92 ? -10.071 -10.819 10.468 1.00 86.06 92 GLU A C 1
ATOM 748 O O . GLU A 1 92 ? -11.233 -10.838 10.879 1.00 86.06 92 GLU A O 1
ATOM 753 N N . TYR A 1 93 ? -9.594 -9.818 9.718 1.00 85.81 93 TYR A N 1
ATOM 754 C CA . TYR A 1 93 ? -10.335 -8.608 9.357 1.00 85.81 93 TYR A CA 1
ATOM 755 C C . TYR A 1 93 ? -10.532 -8.496 7.848 1.00 85.81 93 TYR A C 1
ATOM 757 O O . TYR A 1 93 ? -9.605 -8.721 7.065 1.00 85.81 93 TYR A O 1
ATOM 765 N N . ASP A 1 94 ? -11.720 -8.054 7.441 1.00 87.12 94 ASP A N 1
ATOM 766 C CA . ASP A 1 94 ? -11.981 -7.765 6.034 1.00 87.12 94 ASP A CA 1
ATOM 767 C C . ASP A 1 94 ? -11.150 -6.540 5.602 1.00 87.12 94 ASP A C 1
ATOM 769 O O . ASP A 1 94 ? -11.040 -5.545 6.327 1.00 87.12 94 ASP A O 1
ATOM 773 N N . THR A 1 95 ? -10.537 -6.617 4.420 1.00 86.56 95 THR A N 1
ATOM 774 C CA . THR A 1 95 ? -9.646 -5.573 3.895 1.00 86.56 95 THR A CA 1
ATOM 775 C C . THR A 1 95 ? -10.230 -4.965 2.638 1.00 86.56 95 THR A C 1
ATOM 777 O O . THR A 1 95 ? -10.487 -5.672 1.667 1.00 86.56 95 THR A O 1
ATOM 780 N N . ILE A 1 96 ? -10.399 -3.647 2.646 1.00 86.94 96 ILE A N 1
ATOM 781 C CA . ILE A 1 96 ? -10.844 -2.880 1.486 1.00 86.94 96 ILE A CA 1
ATOM 782 C C . ILE A 1 96 ? -9.684 -1.984 1.059 1.00 86.94 96 ILE A C 1
ATOM 784 O O . ILE A 1 96 ? -9.344 -1.035 1.763 1.00 86.94 96 ILE A O 1
ATOM 788 N N . ALA A 1 97 ? -9.067 -2.293 -0.079 1.00 86.50 97 ALA A N 1
ATOM 789 C CA . ALA A 1 97 ? -8.008 -1.477 -0.660 1.00 86.50 97 ALA A CA 1
ATOM 790 C C . ALA A 1 97 ? -8.571 -0.580 -1.769 1.00 86.50 97 ALA A C 1
ATOM 792 O O . ALA A 1 97 ? -9.302 -1.057 -2.637 1.00 86.50 97 ALA A O 1
ATOM 793 N N . PHE A 1 98 ? -8.236 0.707 -1.746 1.00 82.88 98 PHE A N 1
ATOM 794 C CA . PHE A 1 98 ? -8.623 1.668 -2.773 1.00 82.88 98 PHE A CA 1
ATOM 795 C C . PHE A 1 98 ? -7.488 2.650 -3.058 1.00 82.88 98 PHE A C 1
ATOM 797 O O . PHE A 1 98 ? -6.703 2.993 -2.172 1.00 82.88 98 PHE A O 1
ATOM 804 N N . SER A 1 99 ? -7.418 3.107 -4.305 1.00 82.69 99 SER A N 1
ATOM 805 C CA . SER A 1 99 ? -6.443 4.110 -4.715 1.00 82.69 99 SER A CA 1
ATOM 806 C C . SER A 1 99 ? -6.947 5.523 -4.403 1.00 82.69 99 SER A C 1
ATOM 808 O O . SER A 1 99 ? -8.134 5.802 -4.580 1.00 82.69 99 SER A O 1
ATOM 810 N N . THR A 1 100 ? -6.072 6.405 -3.908 1.00 67.19 100 THR A N 1
ATOM 811 C CA . THR A 1 100 ? -6.439 7.761 -3.455 1.00 67.19 100 THR A CA 1
ATOM 812 C C . THR A 1 100 ? -6.410 8.855 -4.523 1.00 67.19 100 THR A C 1
ATOM 814 O O . THR A 1 100 ? -6.661 10.005 -4.168 1.00 67.19 100 THR A O 1
ATOM 817 N N . LEU A 1 101 ? -6.134 8.559 -5.800 1.00 57.69 101 LEU A N 1
ATOM 818 C CA . LEU A 1 101 ? -5.880 9.607 -6.799 1.00 57.69 101 LEU A CA 1
ATOM 819 C C . LEU A 1 101 ? -6.806 9.625 -8.022 1.00 57.69 101 LEU A C 1
ATOM 821 O O . LEU A 1 101 ? -7.192 8.606 -8.593 1.00 57.69 101 LEU A O 1
ATOM 825 N N . GLU A 1 102 ? -7.132 10.861 -8.406 1.00 51.06 102 GLU A N 1
ATOM 826 C CA . GLU A 1 102 ? -7.897 11.275 -9.575 1.00 51.06 102 GLU A CA 1
ATOM 827 C C . GLU A 1 102 ? -7.025 11.205 -10.848 1.00 51.06 102 GLU A C 1
ATOM 829 O O . GLU A 1 102 ? -6.043 11.930 -10.972 1.00 51.06 102 GLU A O 1
ATOM 834 N N . GLY A 1 103 ? -7.416 10.400 -11.844 1.00 49.28 103 GLY A N 1
ATOM 835 C CA . GLY A 1 103 ? -7.264 10.822 -13.247 1.00 49.28 103 GLY A CA 1
ATOM 836 C C . GLY A 1 103 ? -6.295 10.100 -14.194 1.00 49.28 103 GLY A C 1
ATOM 837 O O . GLY A 1 103 ? -6.384 10.386 -15.386 1.00 49.28 103 GLY A O 1
ATOM 838 N N . ASP A 1 104 ? -5.439 9.160 -13.776 1.00 57.59 104 ASP A N 1
ATOM 839 C CA . ASP A 1 104 ? -4.576 8.426 -14.730 1.00 57.59 104 ASP A CA 1
ATOM 840 C C . ASP A 1 104 ? -5.023 6.963 -14.910 1.00 57.59 104 ASP A C 1
ATOM 842 O O . ASP A 1 104 ? -5.162 6.224 -13.945 1.00 57.59 104 ASP A O 1
ATOM 846 N N . LEU A 1 105 ? -5.259 6.514 -16.148 1.00 61.75 105 LEU A N 1
ATOM 847 C CA . LEU A 1 105 ? -5.618 5.121 -16.466 1.00 61.75 105 LEU A CA 1
ATOM 848 C C . LEU A 1 105 ? -4.413 4.169 -16.397 1.00 61.75 105 LEU A C 1
ATOM 850 O O . LEU A 1 105 ? -4.585 2.951 -16.467 1.00 61.75 105 LEU A O 1
ATOM 854 N N . THR A 1 106 ? -3.196 4.697 -16.284 1.00 59.25 106 THR A N 1
ATOM 855 C CA . THR A 1 106 ? -1.958 3.914 -16.327 1.00 59.25 106 THR A CA 1
ATOM 856 C C . THR A 1 106 ? -1.871 2.892 -15.188 1.00 59.25 106 THR A C 1
ATOM 858 O O . THR A 1 106 ? -1.565 1.724 -15.435 1.00 59.25 106 THR A O 1
ATOM 861 N N . TRP A 1 107 ? -2.254 3.268 -13.963 1.00 65.31 107 TRP A N 1
ATOM 862 C CA . TRP A 1 107 ? -2.291 2.332 -12.833 1.00 65.31 107 TRP A CA 1
ATOM 863 C C . TRP A 1 107 ? -3.351 1.241 -13.009 1.00 65.31 107 TRP A C 1
ATOM 865 O O . TRP A 1 107 ? -3.124 0.102 -12.604 1.00 65.31 107 TRP A O 1
ATOM 875 N N . PHE A 1 108 ? -4.494 1.562 -13.635 1.00 64.75 108 PHE A N 1
ATOM 876 C CA . PHE A 1 108 ? -5.542 0.581 -13.915 1.00 64.75 108 PHE A CA 1
ATOM 877 C C . PHE A 1 108 ? -4.993 -0.520 -1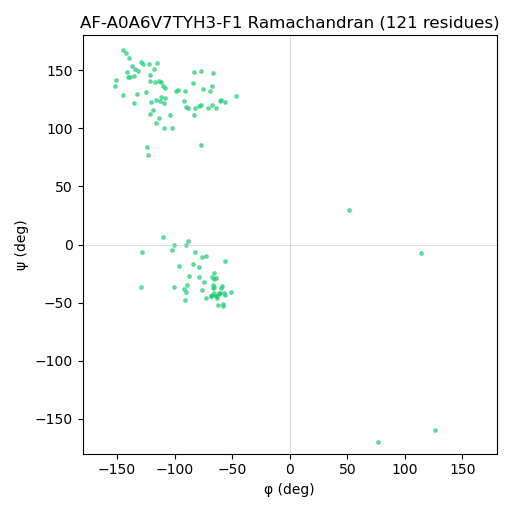4.817 1.00 64.75 108 PHE A C 1
ATOM 879 O O . PHE A 1 108 ? -5.236 -1.694 -14.554 1.00 64.75 108 PHE A O 1
ATOM 886 N N . TRP A 1 109 ? -4.204 -0.163 -15.833 1.00 63.38 109 TRP A N 1
ATOM 887 C CA . TRP A 1 109 ? -3.539 -1.145 -16.686 1.00 63.38 109 TRP A CA 1
ATOM 888 C C . TRP A 1 109 ? -2.492 -1.960 -15.929 1.00 63.38 109 TRP A C 1
ATOM 890 O O . TRP A 1 109 ? -2.473 -3.177 -16.087 1.00 63.38 109 TRP A O 1
ATOM 900 N N . SER A 1 110 ? -1.681 -1.344 -15.064 1.00 61.97 110 SER A N 1
ATOM 901 C CA . SER A 1 110 ? -0.703 -2.082 -14.249 1.00 61.97 110 SER A CA 1
ATOM 902 C C . SER A 1 110 ? 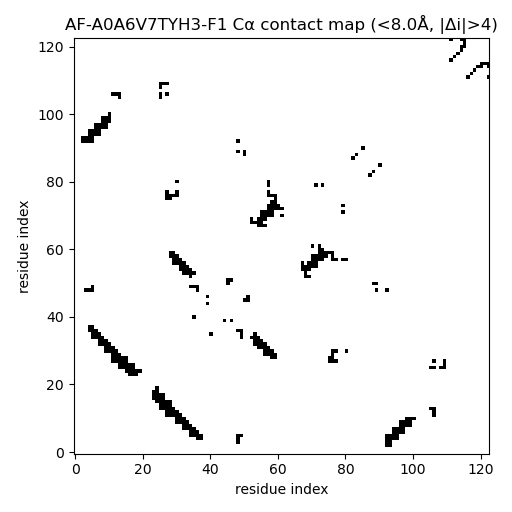-1.370 -3.065 -13.278 1.00 61.97 110 SER A C 1
ATOM 904 O O . SER A 1 110 ? -0.975 -4.230 -13.227 1.00 61.97 110 SER A O 1
ATOM 906 N N . LEU A 1 111 ? -2.420 -2.649 -12.560 1.00 68.25 111 LEU A N 1
ATOM 907 C CA . LEU A 1 111 ? -3.170 -3.536 -11.665 1.00 68.25 111 LEU A CA 1
ATOM 908 C C . LEU A 1 111 ? -3.938 -4.602 -12.438 1.00 68.25 111 LEU A C 1
ATOM 910 O O . LEU A 1 111 ? -3.910 -5.763 -12.047 1.00 68.25 111 LEU A O 1
ATOM 914 N N . ARG A 1 112 ? -4.599 -4.240 -13.541 1.00 67.25 112 ARG A N 1
ATOM 915 C CA . ARG A 1 112 ? -5.291 -5.203 -14.400 1.00 67.25 112 ARG A CA 1
ATOM 916 C C . ARG A 1 112 ? -4.310 -6.252 -14.907 1.00 67.25 112 ARG A C 1
ATOM 918 O O . ARG A 1 112 ? -4.558 -7.431 -14.706 1.00 67.25 112 ARG A O 1
ATOM 925 N N . ASN A 1 113 ? -3.192 -5.855 -15.509 1.00 65.62 113 ASN A N 1
ATOM 926 C CA . ASN A 1 113 ? -2.202 -6.813 -16.000 1.00 65.62 113 ASN A CA 1
ATOM 927 C C . ASN A 1 113 ? -1.742 -7.734 -14.866 1.00 65.62 113 ASN A C 1
ATOM 929 O O . ASN A 1 113 ? -1.730 -8.947 -15.032 1.00 65.62 113 ASN A O 1
ATOM 933 N N . TYR A 1 114 ? -1.486 -7.195 -13.675 1.00 65.88 114 TYR A N 1
ATOM 934 C CA . TYR A 1 114 ? -1.122 -8.019 -12.528 1.00 65.88 114 TYR A CA 1
ATOM 935 C C . TYR A 1 114 ? -2.232 -9.004 -12.113 1.00 65.88 114 TYR A C 1
ATOM 937 O O . TYR A 1 114 ? -2.008 -10.210 -12.036 1.00 65.88 114 TYR A O 1
ATOM 945 N N . PHE A 1 115 ? -3.464 -8.540 -11.909 1.00 69.12 115 PHE A N 1
ATOM 946 C CA . PHE A 1 115 ? -4.560 -9.409 -11.477 1.00 69.12 115 PHE A CA 1
ATOM 947 C C . PHE A 1 115 ? -4.955 -10.453 -12.533 1.00 69.12 115 PHE A C 1
ATOM 949 O O . PHE A 1 115 ? -5.253 -11.593 -12.178 1.00 69.12 115 PHE A O 1
ATOM 956 N N . CYS A 1 116 ? -4.942 -10.100 -13.818 1.00 62.28 116 CYS A N 1
ATOM 957 C CA . CYS A 1 116 ? -5.411 -10.980 -14.890 1.00 62.28 116 CYS A CA 1
ATOM 958 C C . CYS A 1 116 ? -4.297 -11.869 -15.455 1.00 62.28 116 CYS A C 1
ATOM 960 O O . CYS A 1 116 ? -4.533 -13.040 -15.752 1.00 62.28 116 CYS A O 1
ATOM 962 N N . GLU A 1 117 ? -3.091 -11.325 -15.628 1.00 63.50 117 GLU A N 1
ATOM 963 C CA . GLU A 1 117 ? -1.974 -12.037 -16.258 1.00 63.50 117 GLU A CA 1
ATOM 964 C C . GLU A 1 117 ? -1.111 -12.770 -15.229 1.00 63.50 117 GLU A C 1
ATOM 966 O O . GLU A 1 117 ? -0.709 -13.899 -15.502 1.00 63.50 117 GLU A O 1
ATOM 971 N N . VAL A 1 118 ? -0.874 -12.178 -14.049 1.00 63.53 118 VAL A N 1
ATOM 972 C CA . VAL A 1 118 ? -0.018 -12.778 -13.005 1.00 63.53 118 VAL A CA 1
ATOM 973 C C . VAL A 1 118 ? -0.831 -13.632 -12.035 1.00 63.53 118 VAL A C 1
ATOM 975 O O . VAL A 1 118 ? -0.477 -14.778 -11.775 1.00 63.53 118 VAL A O 1
ATOM 978 N N . LEU A 1 119 ? -1.954 -13.114 -11.531 1.00 61.78 119 LEU A N 1
ATOM 979 C CA . LEU A 1 119 ? -2.801 -13.839 -10.573 1.00 61.78 119 LEU A CA 1
ATOM 980 C C . LEU A 1 119 ? -3.902 -14.690 -11.228 1.00 61.78 119 LEU A C 1
ATOM 982 O O . LEU A 1 119 ? -4.659 -15.357 -10.523 1.00 61.78 119 LEU A O 1
ATOM 986 N N . HIS A 1 120 ? -3.994 -14.688 -12.562 1.00 66.69 120 HIS A N 1
ATOM 987 C CA . HIS A 1 120 ? -4.977 -15.452 -13.344 1.00 66.69 120 HIS A CA 1
ATOM 988 C C . HIS A 1 120 ? -6.439 -15.266 -12.889 1.00 66.69 120 HIS A C 1
ATOM 990 O O . HIS A 1 120 ? -7.274 -16.166 -13.039 1.00 66.69 120 HIS A O 1
ATOM 996 N N . LEU A 1 121 ? -6.773 -14.099 -12.334 1.00 56.84 121 LEU A N 1
ATOM 997 C CA . LEU A 1 121 ? -8.142 -13.764 -11.959 1.00 56.84 121 LEU A CA 1
ATOM 998 C C . LEU A 1 121 ? -8.949 -13.386 -13.207 1.00 56.84 121 LEU A C 1
ATOM 1000 O O . LEU A 1 121 ? -8.417 -12.852 -14.180 1.00 56.84 121 LEU A O 1
ATOM 1004 N N . LYS A 1 122 ? -10.259 -13.664 -13.188 1.00 45.09 122 LYS A N 1
ATOM 1005 C CA . LYS A 1 122 ? -11.146 -13.256 -14.283 1.00 45.09 122 LYS A CA 1
ATOM 1006 C C . LYS A 1 122 ? -11.279 -11.737 -14.315 1.00 45.09 122 LYS A C 1
ATOM 1008 O O . LYS A 1 122 ? -11.801 -11.136 -13.377 1.00 45.09 122 LYS A O 1
ATOM 1013 N N . CYS A 1 123 ? -10.880 -11.189 -15.451 1.00 53.78 123 CYS A N 1
ATOM 1014 C CA . CYS A 1 123 ? -11.080 -9.830 -15.911 1.00 53.78 123 CYS A CA 1
ATOM 1015 C C . CYS A 1 123 ? -11.583 -9.892 -17.365 1.00 53.78 123 CYS A C 1
ATOM 1017 O O . CYS A 1 123 ? -12.054 -8.850 -17.850 1.00 53.78 123 CYS A O 1
#

Organism: Meloidogyne enterolobii (NCBI:txid390850)

Mean predicted aligned error: 8.81 Å